Protein AF-A0A2L1IQJ4-F1 (afdb_monomer_lite)

Structure (mmCIF, N/CA/C/O backbone):
data_AF-A0A2L1IQJ4-F1
#
_entry.id   AF-A0A2L1IQJ4-F1
#
loop_
_atom_site.group_PDB
_atom_site.id
_atom_site.type_symbol
_atom_site.label_atom_id
_atom_site.label_alt_id
_atom_site.label_comp_id
_atom_site.label_asym_id
_atom_site.label_entity_id
_atom_site.label_seq_id
_atom_site.pdbx_PDB_ins_code
_atom_site.Cartn_x
_atom_site.Cartn_y
_atom_site.Cartn_z
_atom_site.occupancy
_atom_site.B_iso_or_equiv
_atom_site.auth_seq_id
_atom_site.auth_comp_id
_atom_site.auth_asym_id
_atom_site.auth_atom_id
_atom_site.pdbx_PDB_model_num
ATOM 1 N N . CYS A 1 1 ? -3.314 -3.041 5.300 1.00 82.44 1 CYS A N 1
ATOM 2 C CA . CYS A 1 1 ? -2.174 -2.673 4.445 1.00 82.44 1 CYS A CA 1
ATOM 3 C C . CYS A 1 1 ? -1.245 -3.873 4.404 1.00 82.44 1 CYS A C 1
ATOM 5 O O . CYS A 1 1 ? -0.739 -4.231 5.462 1.00 82.44 1 CYS A O 1
ATOM 7 N N . PRO A 1 2 ? -1.038 -4.513 3.243 1.00 77.50 2 PRO A N 1
ATOM 8 C CA . PRO A 1 2 ? -0.152 -5.676 3.132 1.00 77.50 2 PRO A CA 1
ATOM 9 C C . PRO A 1 2 ? 1.281 -5.378 3.597 1.00 77.50 2 PRO A C 1
ATOM 11 O O . PRO A 1 2 ? 1.918 -6.236 4.196 1.00 77.50 2 PRO A O 1
ATOM 14 N N . LEU A 1 3 ? 1.744 -4.136 3.399 1.00 84.81 3 LEU A N 1
ATOM 15 C CA . LEU A 1 3 ? 3.077 -3.686 3.803 1.00 84.81 3 LEU A CA 1
ATOM 16 C C . LEU A 1 3 ? 3.168 -3.359 5.306 1.00 84.81 3 LEU A C 1
ATOM 18 O O . LEU A 1 3 ? 4.062 -3.841 5.991 1.00 84.81 3 LEU A O 1
ATOM 22 N N . LEU A 1 4 ? 2.234 -2.557 5.835 1.00 85.19 4 LEU A N 1
ATOM 23 C CA . LEU A 1 4 ? 2.266 -2.107 7.240 1.00 85.19 4 LEU A CA 1
ATOM 24 C C . LEU A 1 4 ? 1.646 -3.105 8.229 1.00 85.19 4 LEU A C 1
ATOM 26 O O . LEU A 1 4 ? 1.771 -2.917 9.432 1.00 85.19 4 LEU A O 1
ATOM 30 N N . LYS A 1 5 ? 0.929 -4.124 7.736 1.00 85.50 5 LYS A N 1
ATOM 31 C CA . LYS A 1 5 ? 0.092 -5.043 8.533 1.00 85.50 5 LYS A CA 1
ATOM 32 C C . LYS A 1 5 ? -0.935 -4.340 9.438 1.00 85.50 5 LYS A C 1
ATOM 34 O O . LYS A 1 5 ? -1.392 -4.915 10.415 1.00 85.50 5 LYS A O 1
ATOM 39 N N . ASP A 1 6 ? -1.330 -3.125 9.063 1.00 87.81 6 ASP A N 1
ATOM 40 C CA . ASP A 1 6 ? -2.275 -2.273 9.796 1.00 87.81 6 ASP A CA 1
ATOM 41 C C . ASP A 1 6 ? -3.400 -1.769 8.871 1.00 87.81 6 ASP A C 1
ATOM 43 O O . ASP A 1 6 ? -3.324 -1.928 7.645 1.00 87.81 6 ASP A O 1
ATOM 47 N N . VAL A 1 7 ? -4.457 -1.178 9.425 1.00 87.44 7 VAL A N 1
ATOM 48 C CA . VAL A 1 7 ? -5.565 -0.563 8.683 1.00 87.44 7 VAL A CA 1
ATOM 49 C C . VAL A 1 7 ? -5.027 0.511 7.728 1.00 87.44 7 VAL A C 1
ATOM 51 O O . VAL A 1 7 ? -4.202 1.344 8.095 1.00 87.44 7 VAL A O 1
ATOM 54 N N . MET A 1 8 ? -5.476 0.477 6.468 1.00 91.62 8 MET A N 1
ATOM 55 C CA . MET A 1 8 ? -5.070 1.471 5.463 1.00 91.62 8 MET A CA 1
ATOM 56 C C . MET A 1 8 ? -5.783 2.791 5.741 1.00 91.62 8 MET A C 1
ATOM 58 O O . MET A 1 8 ? -7.009 2.811 5.827 1.00 91.62 8 MET A O 1
ATOM 62 N N . LYS A 1 9 ? -5.024 3.882 5.859 1.00 88.94 9 LYS A N 1
ATOM 63 C CA . LYS A 1 9 ? -5.577 5.234 5.994 1.00 88.94 9 LYS A CA 1
ATOM 64 C C . LYS A 1 9 ? -5.930 5.810 4.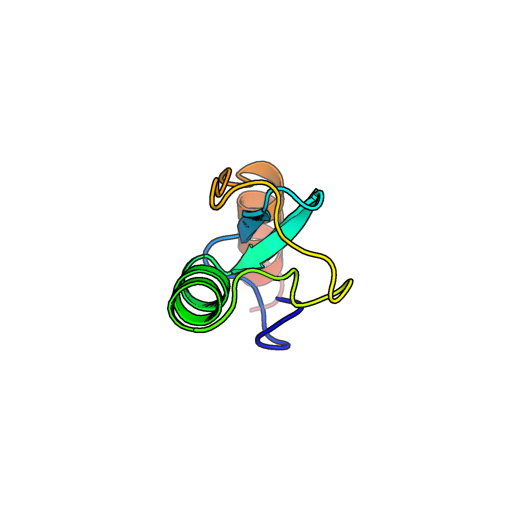633 1.00 88.94 9 LYS A C 1
ATOM 66 O O . LYS A 1 9 ? -6.974 6.429 4.494 1.00 88.94 9 LYS A O 1
ATOM 71 N N . ASP A 1 10 ? -5.077 5.573 3.642 1.00 91.88 10 ASP A N 1
ATOM 72 C CA . ASP A 1 10 ? -5.303 6.003 2.263 1.00 91.88 10 ASP A CA 1
ATOM 73 C C . ASP A 1 10 ? -5.025 4.826 1.314 1.00 91.88 10 ASP A C 1
ATOM 75 O O . ASP A 1 10 ? -3.879 4.621 0.902 1.00 91.88 10 ASP A O 1
ATOM 79 N N . PRO A 1 11 ? -6.029 3.969 1.048 1.00 94.38 11 PRO A N 1
ATOM 80 C CA . PRO A 1 11 ? -5.855 2.813 0.187 1.00 94.38 11 PRO A CA 1
ATOM 81 C C . PRO A 1 11 ? -5.701 3.242 -1.277 1.00 94.38 11 PRO A C 1
ATOM 83 O O . PRO A 1 11 ? -6.583 3.876 -1.857 1.00 94.38 11 PRO A O 1
ATOM 86 N N . CYS A 1 12 ? -4.605 2.824 -1.901 1.00 93.88 12 CYS A N 1
ATOM 87 C CA . CYS A 1 12 ? -4.296 3.059 -3.306 1.00 93.88 12 CYS A CA 1
ATOM 88 C C . CYS A 1 12 ? -3.870 1.762 -4.003 1.00 93.88 12 CYS A C 1
ATOM 90 O O . CYS A 1 12 ? -3.203 0.915 -3.413 1.00 93.88 12 CYS A O 1
ATOM 92 N N . ILE A 1 13 ? -4.298 1.593 -5.248 1.00 92.75 13 ILE A N 1
ATOM 93 C CA . ILE A 1 13 ? -3.986 0.455 -6.105 1.00 92.75 13 ILE A CA 1
ATOM 94 C C . ILE A 1 13 ? -2.707 0.775 -6.874 1.00 92.75 13 ILE A C 1
ATOM 96 O O . ILE A 1 13 ? -2.639 1.810 -7.540 1.00 92.75 13 ILE A O 1
ATOM 100 N N . ALA A 1 14 ? -1.712 -0.101 -6.774 1.00 91.56 14 ALA A N 1
ATOM 101 C CA . ALA A 1 14 ? -0.503 -0.026 -7.584 1.00 91.56 14 ALA A CA 1
ATOM 102 C C . ALA A 1 14 ? -0.690 -0.752 -8.931 1.00 91.56 14 ALA A C 1
ATOM 104 O O . ALA A 1 14 ? -1.702 -1.415 -9.167 1.00 91.56 14 ALA A O 1
ATOM 105 N N . ALA A 1 15 ? 0.290 -0.622 -9.829 1.00 88.75 15 ALA A N 1
ATOM 106 C CA . ALA A 1 15 ? 0.266 -1.217 -11.172 1.00 88.75 15 ALA A CA 1
ATOM 107 C C . ALA A 1 15 ? 0.092 -2.748 -11.184 1.00 88.75 15 ALA A C 1
ATOM 109 O O . ALA A 1 15 ? -0.364 -3.314 -12.171 1.00 88.75 15 ALA A O 1
ATOM 110 N N . ASP A 1 16 ? 0.440 -3.411 -10.083 1.00 88.38 16 ASP A N 1
ATOM 111 C CA . ASP A 1 16 ? 0.276 -4.850 -9.873 1.00 88.38 16 ASP A CA 1
ATOM 112 C C . ASP A 1 16 ? -1.169 -5.270 -9.535 1.00 88.38 16 ASP A C 1
ATOM 114 O O . ASP A 1 16 ? -1.453 -6.461 -9.416 1.00 88.38 16 ASP A O 1
ATOM 118 N N . GLY A 1 17 ? -2.084 -4.311 -9.360 1.00 89.31 17 GLY A N 1
ATOM 119 C CA . GLY A 1 17 ? -3.477 -4.550 -8.986 1.00 89.31 17 GLY A CA 1
ATOM 120 C C . GLY A 1 17 ? -3.707 -4.741 -7.483 1.00 89.31 17 GLY A C 1
ATOM 121 O O . GLY A 1 17 ? -4.852 -4.932 -7.062 1.00 89.31 17 GLY A O 1
ATOM 122 N N . TYR A 1 18 ? -2.666 -4.653 -6.651 1.00 91.25 18 TYR A N 1
ATOM 123 C CA . TYR A 1 18 ? -2.792 -4.756 -5.199 1.00 91.25 18 TYR A CA 1
ATOM 124 C C . TYR A 1 18 ? -3.030 -3.391 -4.561 1.00 91.25 18 TYR A C 1
ATOM 126 O O . TYR A 1 18 ? -2.580 -2.356 -5.047 1.00 91.25 18 TYR A O 1
ATOM 134 N N . THR A 1 19 ? -3.761 -3.392 -3.442 1.00 92.81 19 THR A N 1
ATOM 135 C CA . THR A 1 19 ? -4.051 -2.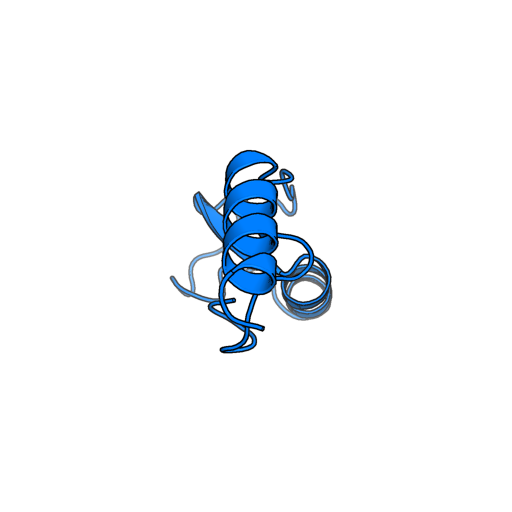168 -2.688 1.00 92.81 19 THR A CA 1
ATOM 136 C C . THR A 1 19 ? -3.134 -2.028 -1.477 1.00 92.81 19 THR A C 1
ATOM 138 O O . THR A 1 19 ? -3.066 -2.914 -0.620 1.00 92.81 19 THR A O 1
ATOM 141 N N . TYR A 1 20 ? -2.478 -0.878 -1.381 1.00 92.69 20 TYR A N 1
ATOM 142 C CA . TYR A 1 20 ? -1.541 -0.510 -0.328 1.00 92.69 20 TYR A CA 1
ATOM 143 C C . TYR A 1 20 ? -1.953 0.802 0.334 1.00 92.69 20 TYR A C 1
ATOM 145 O O . TYR A 1 20 ? -2.748 1.565 -0.205 1.00 92.69 20 TYR A O 1
ATOM 153 N N . ASP A 1 21 ? -1.396 1.083 1.510 1.00 93.88 21 ASP A N 1
ATOM 154 C CA . ASP A 1 21 ? -1.472 2.435 2.062 1.00 93.88 21 ASP A CA 1
ATOM 155 C C . ASP A 1 21 ? -0.537 3.356 1.272 1.00 93.88 21 ASP A C 1
ATOM 157 O O . ASP A 1 21 ? 0.631 3.005 1.090 1.00 93.88 21 ASP A O 1
ATOM 161 N N . ARG A 1 22 ? -1.037 4.518 0.831 1.00 91.06 22 ARG A N 1
ATOM 162 C CA . ARG A 1 22 ? -0.298 5.491 0.014 1.00 91.06 22 ARG A CA 1
ATOM 163 C C . ARG A 1 22 ? 1.098 5.767 0.557 1.00 91.06 22 ARG A C 1
ATOM 165 O O . ARG A 1 22 ? 2.073 5.585 -0.159 1.00 91.06 22 ARG A O 1
ATOM 172 N N . LYS A 1 23 ? 1.212 6.118 1.839 1.00 91.25 23 LYS A N 1
ATOM 173 C CA . LYS A 1 23 ? 2.508 6.485 2.432 1.00 91.25 23 LYS A CA 1
ATOM 174 C C . LYS A 1 23 ? 3.470 5.304 2.481 1.00 91.25 23 LYS A C 1
ATOM 176 O O . LYS A 1 23 ? 4.682 5.478 2.409 1.00 91.25 23 LYS A O 1
ATOM 181 N N . ALA A 1 24 ? 2.924 4.105 2.653 1.00 91.69 24 ALA A N 1
ATOM 182 C CA . ALA A 1 24 ? 3.701 2.883 2.747 1.00 91.69 24 ALA A CA 1
ATOM 183 C C . ALA A 1 24 ? 4.295 2.498 1.388 1.00 91.69 24 ALA A C 1
ATOM 185 O O . ALA A 1 24 ? 5.483 2.198 1.306 1.00 91.69 24 ALA A O 1
ATOM 186 N N . ILE A 1 25 ? 3.476 2.529 0.332 1.00 90.88 25 ILE A N 1
ATOM 187 C CA . ILE A 1 25 ? 3.925 2.188 -1.019 1.00 90.88 25 ILE A CA 1
ATOM 188 C C . ILE A 1 25 ? 4.788 3.291 -1.633 1.00 90.88 25 ILE A C 1
ATOM 190 O O . ILE A 1 25 ? 5.766 2.964 -2.289 1.00 90.88 25 ILE A O 1
ATOM 194 N N . GLU A 1 26 ? 4.507 4.569 -1.357 1.00 90.56 26 GLU A N 1
ATOM 195 C CA . GLU A 1 26 ? 5.373 5.686 -1.763 1.00 90.56 26 GLU A CA 1
ATOM 196 C C . GLU A 1 26 ? 6.781 5.508 -1.188 1.00 90.56 26 GLU A C 1
ATOM 198 O O . GLU A 1 26 ? 7.748 5.494 -1.942 1.00 90.56 26 GLU A O 1
ATOM 203 N N . LYS A 1 27 ? 6.893 5.244 0.121 1.00 91.12 27 LYS A N 1
ATOM 204 C CA . LYS A 1 27 ? 8.184 4.978 0.766 1.00 91.12 27 LYS A CA 1
ATOM 205 C C . LYS A 1 27 ? 8.874 3.723 0.224 1.00 91.12 27 LYS A C 1
ATOM 207 O O . LYS A 1 27 ? 10.089 3.686 0.102 1.00 91.12 27 LYS A O 1
ATOM 212 N N . TRP A 1 28 ? 8.117 2.673 -0.090 1.00 90.56 28 TRP A N 1
ATOM 213 C CA . TRP A 1 28 ? 8.688 1.475 -0.707 1.00 90.56 28 TRP A CA 1
ATOM 214 C C . TRP A 1 28 ? 9.249 1.772 -2.102 1.00 90.56 28 TRP A C 1
ATOM 216 O O . TRP A 1 28 ? 10.355 1.341 -2.415 1.00 90.56 28 TRP A O 1
ATOM 226 N N . MET A 1 29 ? 8.520 2.553 -2.904 1.00 88.44 29 MET A N 1
ATOM 227 C CA . MET A 1 29 ? 8.901 2.957 -4.260 1.00 88.44 29 MET A CA 1
ATOM 228 C C . MET A 1 29 ? 10.145 3.855 -4.320 1.00 88.44 29 MET A C 1
ATOM 230 O O . MET A 1 29 ? 10.778 3.929 -5.375 1.00 88.44 29 MET A O 1
ATOM 234 N N . GLU A 1 30 ? 10.511 4.514 -3.216 1.00 89.62 30 GLU A N 1
ATOM 235 C CA . GLU A 1 30 ? 11.756 5.287 -3.103 1.00 89.62 30 GLU A CA 1
ATOM 236 C C . GLU A 1 30 ? 12.996 4.385 -3.222 1.00 89.62 30 GLU A C 1
ATOM 238 O O . GLU A 1 30 ? 13.937 4.733 -3.936 1.00 89.62 30 GLU A O 1
ATOM 243 N N . ASP A 1 31 ? 12.961 3.205 -2.595 1.00 88.25 31 ASP A N 1
ATOM 244 C CA . ASP A 1 31 ? 14.096 2.273 -2.540 1.00 88.25 31 ASP A CA 1
ATOM 245 C C . ASP A 1 31 ? 13.934 1.058 -3.479 1.00 88.25 31 ASP A C 1
ATOM 247 O O . ASP A 1 31 ? 14.923 0.467 -3.915 1.00 88.25 31 ASP A O 1
ATOM 251 N N . HIS A 1 32 ? 12.698 0.671 -3.813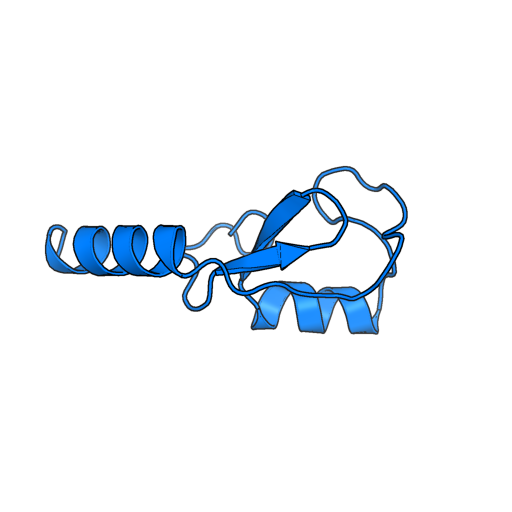 1.00 87.12 32 HIS A N 1
ATOM 252 C CA . HIS A 1 32 ? 12.378 -0.572 -4.523 1.00 87.12 32 HIS A CA 1
ATOM 253 C C . HIS A 1 32 ? 11.377 -0.338 -5.660 1.00 87.12 32 HIS A C 1
ATOM 255 O O . HIS A 1 32 ? 10.325 0.262 -5.483 1.00 87.12 32 HIS A O 1
ATOM 261 N N . ARG A 1 33 ? 11.650 -0.892 -6.847 1.00 84.88 33 ARG A N 1
ATOM 262 C CA . ARG A 1 33 ? 10.728 -0.842 -8.004 1.00 84.88 33 ARG A CA 1
ATOM 263 C C . ARG A 1 33 ? 9.943 -2.140 -8.210 1.00 84.88 33 ARG A C 1
ATOM 265 O O . ARG A 1 33 ? 9.642 -2.510 -9.343 1.00 84.88 33 ARG A O 1
ATOM 272 N N . SER A 1 34 ? 9.640 -2.851 -7.131 1.00 89.38 34 SER A N 1
ATOM 273 C CA . SER A 1 34 ? 8.913 -4.123 -7.156 1.00 89.38 34 SER A CA 1
ATOM 274 C C . SER A 1 34 ? 7.664 -4.081 -6.281 1.00 89.38 34 SER A C 1
ATOM 276 O O . SER A 1 34 ? 7.522 -3.231 -5.405 1.00 89.38 34 SER A O 1
ATOM 278 N N . SER A 1 35 ? 6.732 -4.990 -6.541 1.00 86.75 35 SER A N 1
ATOM 279 C CA . SER A 1 35 ? 5.538 -5.209 -5.740 1.00 86.75 35 SER A CA 1
ATOM 280 C C . SER A 1 35 ? 5.934 -5.817 -4.395 1.00 86.75 35 SER A C 1
ATOM 282 O O . SER A 1 35 ? 6.536 -6.891 -4.378 1.00 86.75 35 SER A O 1
ATOM 284 N N . PRO A 1 36 ? 5.530 -5.229 -3.258 1.00 86.44 36 PRO A N 1
ATOM 285 C CA . PRO A 1 36 ? 5.805 -5.821 -1.952 1.00 86.44 36 PRO A CA 1
ATOM 286 C C . PRO A 1 36 ? 5.120 -7.169 -1.697 1.00 86.44 36 PRO A C 1
ATOM 288 O O . PRO A 1 36 ? 5.416 -7.825 -0.702 1.00 86.44 36 PRO A O 1
ATOM 291 N N . VAL A 1 37 ? 4.133 -7.544 -2.520 1.00 86.50 37 VAL A N 1
ATOM 292 C CA . VAL A 1 37 ? 3.329 -8.764 -2.325 1.00 86.50 37 VAL A CA 1
ATOM 293 C C . VAL A 1 37 ? 3.762 -9.871 -3.272 1.00 86.50 37 VAL A C 1
ATOM 295 O O . VAL A 1 37 ? 3.843 -11.024 -2.860 1.00 86.50 37 VAL A O 1
ATOM 298 N N . THR A 1 38 ? 4.019 -9.530 -4.533 1.00 85.06 38 THR A N 1
ATOM 299 C CA . THR A 1 38 ? 4.360 -10.516 -5.571 1.00 85.06 38 THR A CA 1
ATOM 300 C C . THR A 1 38 ? 5.849 -10.570 -5.883 1.00 85.06 38 THR A C 1
ATOM 302 O O . THR A 1 38 ? 6.262 -11.399 -6.689 1.00 85.06 38 THR A O 1
ATOM 305 N N . ASP A 1 39 ? 6.636 -9.663 -5.298 1.00 84.50 39 ASP A N 1
ATOM 306 C CA . ASP A 1 39 ? 8.063 -9.462 -5.578 1.00 84.50 39 ASP A CA 1
ATOM 307 C C . ASP A 1 39 ? 8.372 -9.233 -7.073 1.00 84.50 39 ASP A C 1
ATOM 309 O O . ASP A 1 39 ? 9.498 -9.362 -7.546 1.00 84.50 39 ASP A O 1
ATOM 313 N N . SER A 1 40 ? 7.341 -8.888 -7.850 1.00 85.94 40 SER A N 1
ATOM 314 C CA . SER A 1 40 ? 7.435 -8.678 -9.291 1.00 85.94 40 SER A CA 1
ATOM 315 C C . SER A 1 40 ? 7.713 -7.207 -9.603 1.00 85.94 40 SER A C 1
ATOM 317 O O . SER A 1 40 ? 7.231 -6.338 -8.874 1.00 85.94 40 SER A O 1
ATOM 319 N N . PRO A 1 41 ? 8.460 -6.881 -10.671 1.00 87.75 41 PRO A N 1
ATOM 320 C CA . PRO A 1 41 ? 8.709 -5.497 -11.062 1.00 87.75 41 PRO A CA 1
ATOM 321 C C . PRO A 1 41 ? 7.396 -4.750 -11.306 1.00 87.75 41 PRO A C 1
ATOM 323 O O . PRO A 1 41 ? 6.520 -5.245 -12.015 1.00 87.75 41 PRO A O 1
ATOM 326 N N . LEU A 1 42 ? 7.266 -3.551 -10.739 1.00 85.81 42 LEU A N 1
ATOM 327 C CA . LEU A 1 42 ? 6.121 -2.693 -11.025 1.00 85.81 42 LEU A CA 1
ATOM 328 C C . LEU A 1 42 ? 6.316 -2.066 -12.404 1.00 85.81 42 LEU A C 1
ATOM 330 O O . LEU A 1 42 ? 7.320 -1.398 -12.650 1.00 85.81 42 LEU A O 1
ATOM 334 N N . GLU A 1 43 ? 5.345 -2.267 -13.295 1.00 83.38 43 GLU A N 1
ATOM 335 C CA . GLU A 1 43 ? 5.382 -1.712 -14.653 1.00 83.38 43 GLU A CA 1
ATOM 336 C C . GLU A 1 43 ? 5.428 -0.176 -14.633 1.00 83.38 43 GLU A C 1
ATOM 338 O O . GLU A 1 43 ? 6.102 0.457 -15.445 1.00 83.38 43 GLU A O 1
ATOM 343 N N . ASN A 1 44 ? 4.753 0.434 -13.657 1.00 83.62 44 ASN A N 1
ATOM 344 C CA . ASN A 1 44 ? 4.809 1.863 -13.398 1.00 83.62 44 ASN A CA 1
ATOM 345 C C . ASN A 1 44 ? 4.602 2.166 -11.903 1.00 83.62 44 ASN A C 1
ATOM 347 O O . ASN A 1 44 ? 4.163 1.323 -11.123 1.00 83.62 44 ASN A O 1
ATOM 351 N N . MET A 1 45 ? 4.917 3.400 -11.509 1.00 83.56 45 MET A N 1
ATOM 352 C CA . MET A 1 45 ? 4.672 3.921 -10.157 1.00 83.56 45 MET A CA 1
ATOM 353 C C . MET A 1 45 ? 3.334 4.665 -10.062 1.00 83.56 45 MET A C 1
ATOM 355 O O . MET A 1 45 ? 3.181 5.601 -9.279 1.00 83.56 45 MET A O 1
ATOM 359 N N . THR A 1 46 ? 2.361 4.302 -10.899 1.00 88.44 46 THR A N 1
ATOM 360 C CA . THR A 1 46 ? 1.032 4.901 -10.835 1.00 88.44 46 THR A CA 1
ATOM 361 C C . THR A 1 46 ? 0.278 4.312 -9.651 1.00 88.44 46 THR A C 1
ATOM 363 O O . THR A 1 46 ? 0.078 3.103 -9.553 1.00 88.44 46 THR A O 1
ATOM 366 N N . LEU A 1 47 ? -0.152 5.195 -8.752 1.00 90.69 47 LEU A N 1
ATOM 367 C CA . LEU A 1 47 ? -0.989 4.862 -7.609 1.00 90.69 47 LEU A CA 1
ATOM 368 C C . LEU A 1 47 ? -2.387 5.422 -7.845 1.00 90.69 47 LEU A C 1
ATOM 370 O O . LEU A 1 47 ? -2.589 6.639 -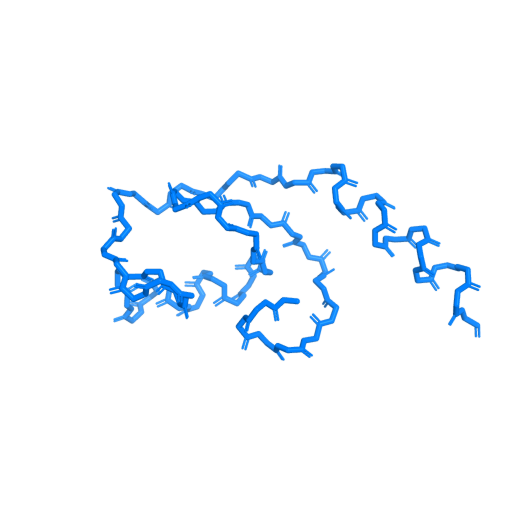7.855 1.00 90.69 47 LEU A O 1
ATOM 374 N N . LEU A 1 48 ? -3.357 4.533 -8.031 1.00 93.06 48 LEU A N 1
ATOM 375 C CA . LEU A 1 48 ? -4.754 4.901 -8.232 1.00 93.06 48 LEU A CA 1
ATOM 376 C C . LEU A 1 48 ? -5.493 4.879 -6.887 1.00 93.06 48 LEU A C 1
ATOM 378 O O . LEU A 1 48 ? -5.490 3.849 -6.217 1.00 93.06 48 LEU A O 1
ATOM 382 N N . PRO A 1 49 ? -6.136 5.971 -6.448 1.00 93.12 49 PRO A N 1
ATOM 383 C CA . PRO A 1 49 ? -6.867 5.971 -5.183 1.00 93.12 49 PRO A CA 1
ATOM 384 C C . PRO A 1 49 ? -8.052 4.992 -5.224 1.00 93.12 49 PRO A C 1
ATOM 386 O O . PRO A 1 49 ? -8.844 4.993 -6.167 1.00 93.12 49 PRO A O 1
ATOM 389 N N . ASN A 1 50 ? -8.208 4.174 -4.178 1.00 93.56 50 ASN A N 1
ATOM 390 C CA . ASN A 1 50 ? -9.328 3.243 -4.037 1.00 93.56 50 ASN A CA 1
ATOM 391 C C . ASN A 1 50 ? -10.390 3.828 -3.097 1.00 93.56 50 ASN A C 1
ATOM 393 O O . ASN A 1 50 ? -10.475 3.486 -1.915 1.00 93.56 50 ASN A O 1
ATOM 397 N N . HIS A 1 51 ? -11.220 4.722 -3.638 1.00 91.62 51 HIS A N 1
ATOM 398 C CA . HIS A 1 51 ? -12.268 5.402 -2.873 1.00 91.62 51 HIS A CA 1
ATOM 399 C C . HIS A 1 51 ? -13.302 4.439 -2.274 1.00 91.62 51 HIS A C 1
ATOM 401 O O . HIS A 1 51 ? -13.760 4.655 -1.153 1.00 91.62 51 HIS A O 1
ATOM 407 N N . THR A 1 52 ? -13.636 3.358 -2.985 1.00 93.19 52 THR A N 1
ATOM 408 C CA . THR A 1 52 ? -14.577 2.335 -2.508 1.00 93.19 52 THR A CA 1
ATOM 409 C C . THR A 1 52 ? -14.045 1.642 -1.258 1.00 93.19 52 THR A C 1
ATOM 411 O O . THR A 1 52 ? -14.751 1.550 -0.253 1.00 93.19 52 THR A O 1
ATOM 414 N N . LEU A 1 53 ? -12.782 1.198 -1.287 1.00 91.94 53 LEU A N 1
ATOM 415 C CA . LEU A 1 53 ? -12.159 0.566 -0.128 1.00 91.94 53 LEU A CA 1
ATOM 416 C C . LEU A 1 53 ? -11.957 1.565 1.012 1.00 91.94 53 LEU A C 1
ATOM 418 O O . LEU A 1 53 ? -12.195 1.218 2.164 1.00 91.94 53 LEU A O 1
ATOM 422 N N . HIS A 1 54 ? -11.572 2.804 0.701 1.00 92.50 54 HIS A N 1
ATOM 423 C CA . HIS A 1 54 ? -11.448 3.860 1.703 1.00 92.50 54 HIS A CA 1
ATOM 424 C C . HIS A 1 54 ? -12.769 4.067 2.455 1.00 92.50 54 HIS A C 1
ATOM 426 O O . HIS A 1 54 ? -12.790 4.038 3.683 1.00 92.50 54 HIS A O 1
ATOM 432 N N . ALA A 1 55 ? -13.887 4.200 1.734 1.00 93.31 55 ALA A N 1
ATOM 433 C CA . ALA A 1 55 ? -15.206 4.353 2.342 1.00 93.31 55 ALA A CA 1
ATOM 434 C C . ALA A 1 55 ? -15.592 3.139 3.204 1.00 93.31 55 ALA A C 1
ATOM 436 O O . ALA A 1 55 ? -16.092 3.310 4.316 1.00 93.31 55 ALA A O 1
ATOM 437 N N . ALA A 1 56 ? -15.315 1.920 2.728 1.00 93.69 56 ALA A N 1
ATOM 438 C CA . ALA A 1 56 ? -15.571 0.696 3.484 1.00 93.69 56 ALA A CA 1
ATOM 439 C C . ALA A 1 56 ? -14.742 0.619 4.779 1.00 93.69 56 ALA A C 1
ATOM 441 O O . ALA A 1 56 ? -15.276 0.251 5.824 1.00 93.69 56 AL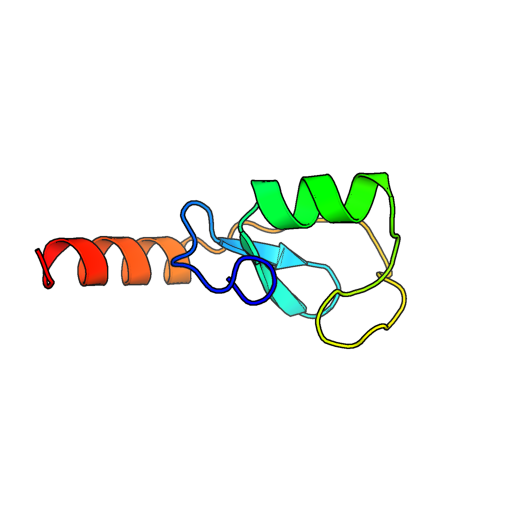A A O 1
ATOM 442 N N . ILE A 1 57 ? -13.462 1.005 4.730 1.00 91.38 57 ILE A N 1
ATOM 443 C CA . ILE A 1 57 ? -12.585 1.057 5.906 1.00 91.38 57 ILE A CA 1
ATOM 444 C C . ILE A 1 57 ? -13.080 2.105 6.900 1.00 91.38 57 ILE A C 1
ATOM 446 O O . ILE A 1 57 ? -13.186 1.805 8.086 1.00 91.38 57 ILE A O 1
ATOM 450 N N . VAL A 1 58 ? -13.414 3.312 6.436 1.00 91.50 58 VAL A N 1
ATOM 451 C CA . VAL A 1 58 ? -13.921 4.387 7.301 1.00 91.50 58 VAL A CA 1
ATOM 452 C C . VAL A 1 58 ? -15.210 3.963 7.999 1.00 91.50 58 VAL A C 1
ATOM 454 O O . VAL A 1 58 ? -15.330 4.131 9.213 1.00 91.50 58 VAL A O 1
ATOM 457 N N . GLU A 1 59 ? -16.155 3.370 7.268 1.00 93.50 59 GLU A N 1
ATOM 458 C CA . GLU A 1 59 ? -17.400 2.884 7.864 1.00 93.50 59 GLU A CA 1
ATOM 459 C C . GLU A 1 59 ? -17.150 1.734 8.848 1.00 93.50 59 GLU A C 1
ATOM 461 O O . GLU A 1 59 ? -17.766 1.697 9.914 1.00 93.50 59 GLU A O 1
ATOM 466 N N . TRP A 1 60 ? -16.224 0.821 8.541 1.00 92.69 60 TRP A N 1
ATOM 467 C CA . TRP A 1 60 ? -15.829 -0.231 9.476 1.00 92.69 60 TRP A CA 1
ATOM 468 C C . TRP A 1 60 ? -15.211 0.354 10.754 1.00 92.69 60 TRP A C 1
ATOM 470 O O . TRP A 1 60 ? -15.663 0.012 11.844 1.00 92.69 60 TRP A O 1
ATOM 480 N N . CYS A 1 61 ? -14.261 1.285 10.647 1.00 88.44 61 CYS A N 1
ATOM 481 C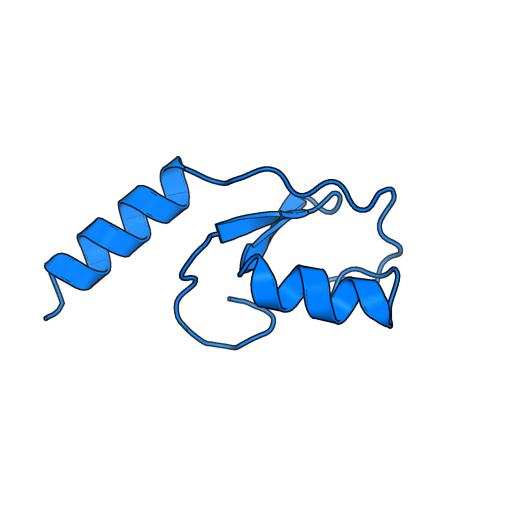 CA . CYS A 1 61 ? -13.649 1.952 11.800 1.00 88.44 61 CYS A CA 1
ATOM 482 C C . CYS A 1 61 ? -14.691 2.681 12.657 1.00 88.44 61 CYS A C 1
ATOM 484 O O . CYS A 1 61 ? -14.631 2.618 13.880 1.00 88.44 61 CYS A O 1
ATOM 486 N N . ARG A 1 62 ? -15.676 3.330 12.023 1.00 91.06 62 ARG A N 1
ATOM 487 C CA . ARG A 1 62 ? -16.773 4.018 12.719 1.00 91.06 62 ARG A CA 1
ATOM 488 C C . ARG A 1 62 ? -17.679 3.054 13.493 1.00 91.06 62 ARG A C 1
ATOM 490 O O . ARG A 1 62 ? -18.228 3.433 14.520 1.00 91.06 62 ARG A O 1
ATOM 497 N N . ARG A 1 63 ? -17.875 1.832 12.989 1.00 90.69 63 ARG A N 1
ATOM 498 C CA . ARG A 1 63 ? -18.709 0.798 13.632 1.00 90.69 63 ARG A CA 1
ATOM 499 C C . ARG A 1 63 ? -17.996 0.022 14.737 1.00 90.69 63 ARG A C 1
ATOM 501 O O . ARG A 1 63 ? -18.679 -0.556 15.572 1.00 90.69 63 ARG A O 1
ATOM 508 N N . ASN A 1 64 ? -16.667 -0.038 14.702 1.00 85.06 64 ASN A N 1
ATOM 509 C CA . ASN A 1 64 ? -15.842 -0.837 15.616 1.00 85.06 64 ASN A CA 1
ATOM 510 C C . ASN A 1 64 ? -15.058 0.047 16.606 1.00 85.06 64 ASN A C 1
ATOM 512 O O . ASN A 1 64 ? -13.968 -0.328 17.036 1.00 85.06 64 ASN A O 1
ATOM 516 N N . GLN A 1 65 ? -15.603 1.225 16.920 1.00 60.66 65 GLN A N 1
ATOM 517 C CA . GLN A 1 65 ? -15.145 2.116 17.990 1.00 60.66 65 GLN A CA 1
ATOM 518 C C . GLN A 1 65 ? -15.813 1.740 19.312 1.00 60.66 65 GLN A C 1
ATOM 520 O O . GLN A 1 65 ? -15.118 1.824 20.346 1.00 60.66 65 GLN A O 1
#

Sequence (65 aa):
CPLLKDVMKDPCIAADGYTYDRKAIEKWMEDHRSSPVTDSPLENMTLLPNHTLHAAIVEWCRRNQ

Organism: Brassica carinata (NCBI:txid52824)

Secondary structure (DSSP, 8-state):
-TTTSS--SSEEE-TTS-EEEHHHHHHHHHH--B-TTT-PBPS----EE-HHHHHHHHHHHHH--

InterPro domains:
  IPR003613 U-box domain [PF04564] (1-64)
  IPR003613 U-box domain [PS51698] (1-65)
  IPR003613 U-box domain [SM00504] (1-60)
  IPR013083 Zinc finger, RING/FYVE/PHD-type [G3DSA:3.30.40.10] (1-65)
  IPR052085 WD repeat, SAM and U-box domain-containing [PTHR46573] (1-65)

pLDDT: mean 88.88, std 4.96, range [60.66, 94.38]

Foldseek 3Di:
DVQVPDQAQWWWAFQVRDTDRPVRLVVCVVPDQADPVPRHGGPDGDTHTDVVVNVVSVVVVVVVD

Radius of gyration: 12.14 Å; chains: 1; bounding box: 33×17×33 Å